Protein AF-A0A182N4W0-F1 (afdb_monomer_lite)

Structure (mmCIF, N/CA/C/O backbone):
data_AF-A0A182N4W0-F1
#
_entry.id   AF-A0A182N4W0-F1
#
loop_
_atom_site.group_PDB
_atom_site.id
_atom_site.type_symbol
_atom_site.label_atom_id
_atom_site.label_alt_id
_atom_site.label_comp_id
_atom_site.label_asym_id
_atom_site.label_entity_id
_atom_site.label_seq_id
_atom_site.pdbx_PDB_ins_code
_atom_site.Cartn_x
_atom_site.Cartn_y
_atom_site.Cartn_z
_atom_site.occupancy
_atom_site.B_iso_or_equiv
_atom_site.auth_seq_id
_atom_site.auth_comp_id
_atom_site.auth_asym_id
_atom_site.auth_atom_id
_atom_site.pdbx_PDB_model_num
ATOM 1 N N . MET A 1 1 ? -12.801 -2.390 -5.534 1.00 90.69 1 MET A N 1
ATOM 2 C CA . MET A 1 1 ? -11.979 -3.123 -4.547 1.00 90.69 1 MET A CA 1
ATOM 3 C C . MET A 1 1 ? -11.622 -4.465 -5.150 1.00 90.69 1 MET A C 1
ATOM 5 O O . MET A 1 1 ? -12.444 -4.995 -5.889 1.00 90.69 1 MET A O 1
ATOM 9 N N . ILE A 1 2 ? -10.431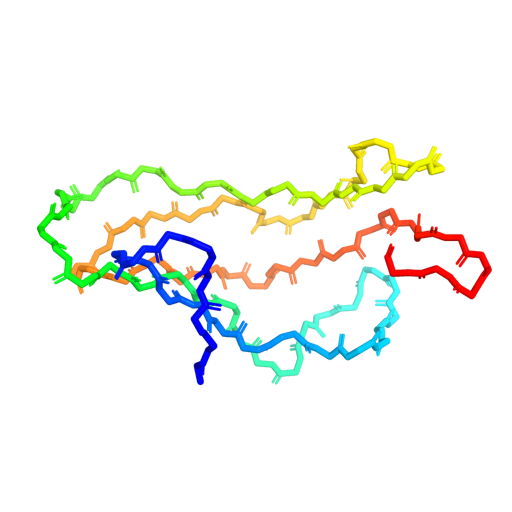 -4.977 -4.864 1.00 96.62 2 ILE A N 1
ATOM 10 C CA . ILE A 1 2 ? -9.949 -6.285 -5.319 1.00 96.62 2 ILE A CA 1
ATOM 11 C C . ILE A 1 2 ? -9.712 -7.195 -4.113 1.00 96.62 2 ILE A C 1
ATOM 13 O O . ILE A 1 2 ? -9.391 -6.710 -3.024 1.00 96.62 2 ILE A O 1
ATOM 17 N N . ARG A 1 3 ? -9.910 -8.503 -4.302 1.00 96.81 3 ARG A N 1
ATOM 18 C CA . ARG A 1 3 ? -9.534 -9.509 -3.303 1.00 96.81 3 ARG A CA 1
ATOM 19 C C . ARG A 1 3 ? -8.017 -9.665 -3.305 1.00 96.81 3 ARG A C 1
ATOM 21 O O . ARG A 1 3 ? -7.408 -9.648 -4.370 1.00 96.81 3 ARG A O 1
ATOM 28 N N . THR A 1 4 ? -7.439 -9.776 -2.117 1.00 98.00 4 THR A N 1
ATOM 29 C CA . THR A 1 4 ? -6.053 -10.229 -1.959 1.00 98.00 4 THR A CA 1
ATOM 30 C C . THR A 1 4 ? -6.031 -11.755 -1.858 1.00 98.00 4 THR A C 1
ATOM 32 O O . THR A 1 4 ? -7.091 -12.384 -1.819 1.00 98.00 4 THR A O 1
ATOM 35 N N . ASP A 1 5 ? -4.845 -12.352 -1.764 1.00 97.94 5 ASP A N 1
ATOM 36 C CA . ASP A 1 5 ? -4.709 -13.792 -1.502 1.00 97.94 5 ASP A CA 1
ATOM 37 C C . ASP A 1 5 ? -5.163 -14.175 -0.084 1.00 97.94 5 ASP A C 1
ATOM 39 O O . ASP A 1 5 ? -5.465 -15.335 0.194 1.00 97.94 5 ASP A O 1
ATOM 43 N N . SER A 1 6 ? -5.255 -13.198 0.825 1.00 97.50 6 SER A N 1
ATOM 44 C CA . SER A 1 6 ? -5.876 -13.407 2.126 1.00 97.50 6 SER A CA 1
ATOM 45 C C . SER A 1 6 ? -7.399 -13.298 2.009 1.00 97.50 6 SER A C 1
ATOM 47 O O . SER A 1 6 ? -7.903 -12.287 1.505 1.00 97.50 6 SER A O 1
ATOM 49 N N . PRO A 1 7 ? -8.168 -14.255 2.562 1.00 97.31 7 PRO A N 1
ATOM 50 C CA . PRO A 1 7 ? -9.628 -14.192 2.535 1.00 97.31 7 PRO A CA 1
ATOM 51 C C . PRO A 1 7 ? -10.195 -13.044 3.384 1.00 97.31 7 PRO A C 1
ATOM 53 O O . PRO A 1 7 ? -11.363 -12.700 3.228 1.00 97.31 7 PRO A O 1
ATOM 56 N N . TYR A 1 8 ? -9.387 -12.445 4.266 1.00 97.75 8 TYR A N 1
ATOM 57 C CA . TYR A 1 8 ? -9.823 -11.405 5.197 1.00 97.75 8 TYR A CA 1
ATOM 58 C C . TYR A 1 8 ? -9.499 -9.985 4.741 1.00 97.75 8 TYR A C 1
ATOM 60 O O . TYR A 1 8 ? -9.973 -9.046 5.372 1.00 97.75 8 TYR A O 1
ATOM 68 N N . PHE A 1 9 ? -8.722 -9.796 3.670 1.00 98.38 9 PHE A N 1
ATOM 69 C CA . PHE A 1 9 ? -8.309 -8.463 3.237 1.00 98.38 9 PHE A CA 1
ATOM 70 C C . PHE A 1 9 ? -8.690 -8.168 1.790 1.00 98.38 9 PHE A C 1
ATOM 72 O O . PHE A 1 9 ? -8.444 -8.949 0.867 1.00 98.38 9 PHE A O 1
ATOM 79 N N . LEU A 1 10 ? -9.246 -6.974 1.598 1.00 98.62 10 LEU A N 1
ATOM 80 C CA . LEU A 1 10 ? -9.479 -6.361 0.297 1.00 98.62 10 LEU A CA 1
ATOM 81 C C . LEU A 1 10 ? -8.590 -5.125 0.160 1.00 98.62 10 LEU A C 1
ATOM 83 O O . LEU A 1 10 ? -8.300 -4.451 1.150 1.00 98.62 10 LEU A O 1
ATOM 87 N N . CYS A 1 11 ? -8.224 -4.750 -1.063 1.00 98.38 11 CYS A N 1
ATOM 88 C CA . CYS A 1 11 ? -7.551 -3.471 -1.302 1.00 98.38 11 CYS A CA 1
ATOM 89 C C . CYS A 1 11 ? -8.103 -2.697 -2.509 1.00 98.38 11 CYS A C 1
ATOM 91 O O . CYS A 1 11 ? -8.911 -3.202 -3.299 1.00 98.38 11 CYS A O 1
ATOM 93 N N . SER A 1 12 ? -7.734 -1.420 -2.621 1.00 98.38 12 SER A N 1
ATOM 94 C CA . SER A 1 12 ? -8.011 -0.631 -3.828 1.00 98.38 12 SER A CA 1
ATOM 95 C C . SER A 1 12 ? -7.325 -1.272 -5.039 1.00 98.38 12 SER A C 1
ATOM 97 O O . SER A 1 12 ? -6.207 -1.762 -4.930 1.00 98.38 12 SER A O 1
ATOM 99 N N . ALA A 1 13 ? -7.958 -1.221 -6.213 1.00 97.31 13 ALA A N 1
ATOM 100 C CA . ALA A 1 13 ? -7.260 -1.569 -7.448 1.00 97.31 13 ALA A CA 1
ATOM 101 C C . ALA A 1 13 ? -6.148 -0.541 -7.716 1.00 97.31 1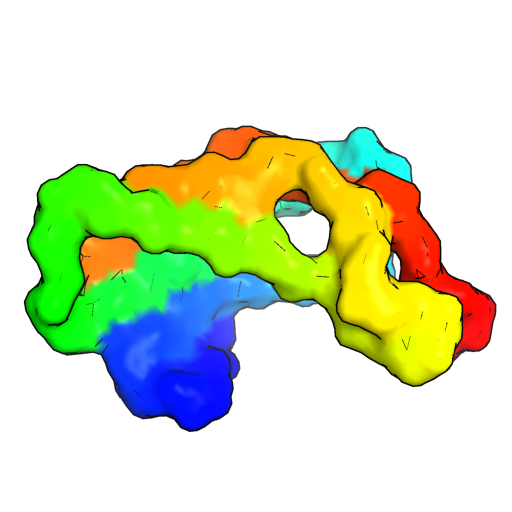3 ALA A C 1
ATOM 103 O O . ALA A 1 13 ? -6.357 0.661 -7.522 1.00 97.31 13 ALA A O 1
ATOM 104 N N . LEU A 1 14 ? -4.986 -1.007 -8.169 1.00 97.19 14 LEU A N 1
ATOM 105 C CA . LEU A 1 14 ? -3.912 -0.149 -8.664 1.00 97.19 14 LEU A CA 1
ATOM 106 C C . LEU A 1 14 ? -3.975 -0.064 -10.197 1.00 97.19 14 LEU A C 1
ATOM 108 O O . LEU A 1 14 ? -4.440 -1.006 -10.838 1.00 97.19 14 LEU A O 1
ATOM 112 N N . PRO A 1 15 ? -3.516 1.041 -10.808 1.00 97.19 15 PRO A N 1
ATOM 113 C CA . PRO A 1 15 ? -3.314 1.090 -12.252 1.00 97.19 15 PRO A CA 1
ATOM 114 C C . PRO A 1 15 ? -2.294 0.034 -12.697 1.00 97.19 15 PRO A C 1
ATOM 116 O O . PRO A 1 15 ? -1.256 -0.111 -12.057 1.00 97.19 15 PRO A O 1
ATOM 119 N N . ASN A 1 16 ? -2.537 -0.628 -13.832 1.00 95.88 16 ASN A N 1
ATOM 120 C CA . ASN A 1 16 ? -1.610 -1.628 -14.392 1.00 95.88 16 ASN A CA 1
ATOM 121 C C . ASN A 1 16 ? -0.227 -1.046 -14.734 1.00 95.88 16 ASN A C 1
ATOM 123 O O . ASN A 1 16 ? 0.774 -1.749 -14.715 1.00 95.88 16 ASN A O 1
ATOM 127 N N . HIS A 1 17 ? -0.175 0.242 -15.077 1.00 96.62 17 HIS A N 1
ATOM 128 C CA . HIS A 1 17 ? 1.056 0.979 -15.325 1.00 96.62 17 HIS A CA 1
ATOM 129 C C . HIS A 1 17 ? 0.888 2.402 -14.799 1.00 96.62 17 HIS A C 1
ATOM 131 O O . HIS A 1 17 ? -0.100 3.076 -15.106 1.00 96.62 17 HIS A O 1
ATOM 137 N N . TRP A 1 18 ? 1.849 2.869 -14.004 1.00 97.88 18 TRP A N 1
ATOM 138 C CA . TRP A 1 18 ? 1.809 4.203 -13.417 1.00 97.88 18 TRP A CA 1
ATOM 139 C C . TRP A 1 18 ? 3.181 4.865 -13.431 1.00 97.88 18 TRP A C 1
ATOM 141 O O . TRP A 1 18 ? 4.218 4.210 -13.343 1.00 97.88 18 TRP A O 1
ATOM 151 N N . ARG A 1 19 ? 3.189 6.195 -13.546 1.00 98.06 19 ARG A N 1
ATOM 152 C CA . ARG A 1 19 ? 4.427 6.979 -13.535 1.00 98.06 19 ARG A CA 1
ATOM 153 C C . ARG A 1 19 ? 5.035 6.966 -12.131 1.00 98.06 19 ARG A C 1
ATOM 155 O O . ARG A 1 19 ? 4.331 7.227 -11.156 1.00 98.06 19 ARG A O 1
ATOM 162 N N . SER A 1 20 ? 6.347 6.754 -12.045 1.00 98.06 20 SER A N 1
ATOM 163 C CA . SER A 1 20 ? 7.067 6.806 -10.771 1.00 98.06 20 SER A CA 1
ATOM 164 C C . SER A 1 20 ? 6.909 8.164 -10.072 1.00 98.06 20 SER A C 1
ATOM 166 O O . SER A 1 20 ? 6.854 9.221 -10.709 1.00 98.06 20 SER A O 1
ATOM 168 N N . ASN A 1 21 ? 6.803 8.119 -8.742 1.00 98.44 21 ASN A N 1
ATOM 169 C CA . ASN A 1 21 ? 6.617 9.242 -7.819 1.00 98.44 21 ASN A CA 1
ATOM 170 C C . ASN A 1 21 ? 5.413 10.156 -8.146 1.00 98.44 21 ASN A C 1
ATOM 172 O O . ASN A 1 21 ? 5.337 11.294 -7.672 1.00 98.44 21 ASN A O 1
ATOM 176 N N . LYS A 1 22 ? 4.446 9.666 -8.933 1.00 98.50 22 LYS A N 1
ATOM 177 C CA . LYS A 1 22 ? 3.184 10.357 -9.210 1.00 98.50 22 LYS A CA 1
ATOM 178 C C . LYS A 1 22 ? 2.097 9.861 -8.258 1.00 98.50 22 LYS A C 1
ATOM 180 O O . LYS A 1 22 ? 1.936 8.657 -8.079 1.00 98.50 22 LYS A O 1
ATOM 185 N N . THR A 1 23 ? 1.325 10.791 -7.702 1.00 98.38 23 THR A N 1
ATOM 186 C CA . THR A 1 23 ? 0.108 10.509 -6.925 1.00 98.38 23 THR A CA 1
ATOM 187 C C . THR A 1 23 ? -0.803 9.545 -7.679 1.00 98.38 23 THR A C 1
ATOM 189 O O . THR A 1 23 ? -1.010 9.711 -8.883 1.00 98.38 23 THR A O 1
ATOM 192 N N . LEU A 1 24 ? -1.316 8.525 -6.988 1.00 98.38 24 LEU A N 1
ATOM 193 C CA . LEU A 1 24 ? -2.285 7.582 -7.549 1.00 98.38 24 LEU A CA 1
ATOM 194 C C . LEU A 1 24 ? -3.591 8.303 -7.925 1.00 98.38 24 LEU A C 1
ATOM 196 O O . LEU A 1 24 ? -3.962 9.272 -7.264 1.00 98.38 24 LEU A O 1
ATOM 200 N N . PRO A 1 25 ? -4.334 7.826 -8.941 1.00 97.56 25 PRO A N 1
ATOM 201 C CA . PRO A 1 25 ? -5.584 8.469 -9.364 1.00 97.56 25 PRO A CA 1
ATOM 202 C C . PRO A 1 25 ? -6.669 8.430 -8.276 1.00 97.56 25 PRO A C 1
ATOM 204 O O . PRO A 1 25 ? -7.591 9.239 -8.276 1.00 97.56 25 PRO A O 1
ATOM 207 N N . SER A 1 26 ? -6.549 7.502 -7.328 1.00 96.62 26 SER A N 1
ATOM 208 C CA . SER A 1 26 ? -7.399 7.390 -6.149 1.00 96.62 26 SER A CA 1
ATOM 209 C C . SER A 1 26 ? -6.574 6.921 -4.956 1.00 96.62 26 SER A C 1
ATOM 211 O O . SER A 1 26 ? -5.616 6.166 -5.126 1.00 96.62 26 SER A O 1
ATOM 213 N N . ALA A 1 27 ? -6.975 7.307 -3.744 1.00 96.94 27 ALA A N 1
ATOM 214 C CA . ALA A 1 27 ? -6.319 6.852 -2.522 1.00 96.94 27 ALA A CA 1
ATOM 215 C C . ALA A 1 27 ? -6.347 5.317 -2.402 1.00 96.94 27 ALA A C 1
ATOM 217 O O . ALA A 1 27 ? -7.403 4.684 -2.531 1.00 96.94 27 ALA A O 1
ATOM 218 N N . PHE A 1 28 ? -5.189 4.727 -2.107 1.00 98.69 28 PHE A N 1
ATOM 219 C CA . PHE A 1 28 ? -5.090 3.303 -1.821 1.00 98.69 28 PHE A CA 1
ATOM 220 C C . PHE A 1 28 ? -5.658 3.011 -0.428 1.00 98.69 28 PHE A C 1
ATOM 222 O O . PHE A 1 28 ? -5.446 3.775 0.518 1.00 98.69 28 PHE A O 1
ATOM 229 N N . LYS A 1 29 ? -6.416 1.925 -0.306 1.00 98.69 29 LYS A N 1
ATOM 230 C CA . LYS A 1 29 ? -7.017 1.480 0.951 1.00 98.69 29 LYS A CA 1
ATOM 231 C C . LYS A 1 29 ? -6.785 -0.012 1.118 1.00 98.69 29 LYS A C 1
ATOM 233 O O . LYS A 1 29 ? -6.858 -0.744 0.134 1.00 98.69 29 LYS A O 1
ATOM 238 N N . VAL A 1 30 ? -6.579 -0.437 2.357 1.00 98.75 30 VAL A N 1
ATOM 239 C CA . VAL A 1 30 ? -6.676 -1.834 2.789 1.00 98.75 30 VAL A CA 1
ATOM 240 C C . VAL A 1 30 ? -7.888 -1.937 3.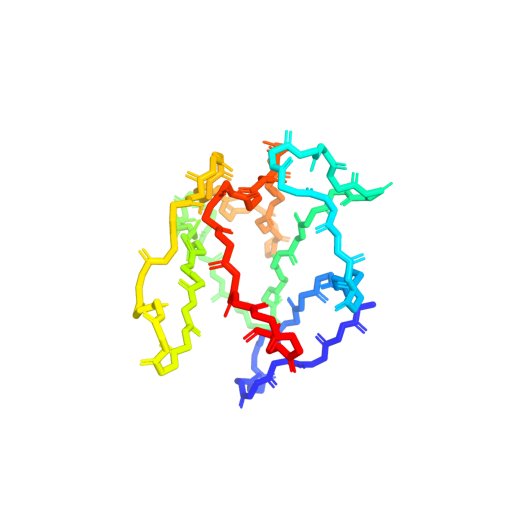706 1.00 98.75 30 VAL A C 1
ATOM 242 O O . VAL A 1 30 ? -8.046 -1.108 4.600 1.00 98.75 30 VAL A O 1
ATOM 245 N N . ILE A 1 31 ? -8.761 -2.906 3.448 1.00 98.69 31 ILE A N 1
ATOM 246 C CA . ILE A 1 31 ? -9.989 -3.148 4.208 1.00 98.69 31 ILE A CA 1
ATOM 247 C C . ILE A 1 31 ? -9.913 -4.547 4.807 1.00 98.69 31 ILE A C 1
ATOM 249 O O . ILE A 1 31 ? -9.637 -5.498 4.075 1.00 98.69 31 ILE A O 1
ATOM 253 N N . SER A 1 32 ? -10.174 -4.662 6.105 1.00 98.38 32 SER A N 1
ATOM 254 C CA . SER A 1 32 ? -10.331 -5.944 6.790 1.00 98.38 32 SER A CA 1
ATOM 255 C C . SER A 1 32 ? -11.799 -6.373 6.800 1.00 98.38 32 SER A C 1
ATOM 257 O O . SER A 1 32 ? -12.687 -5.556 7.029 1.00 98.38 32 SER A O 1
ATOM 259 N N . LEU A 1 33 ? -12.053 -7.656 6.556 1.00 97.75 33 LEU A N 1
ATOM 260 C CA . LEU A 1 33 ? -13.368 -8.292 6.684 1.00 97.75 33 LEU A CA 1
ATOM 261 C C . LEU A 1 33 ? -13.578 -8.933 8.063 1.00 97.75 33 LEU A C 1
ATOM 263 O O . LEU A 1 33 ? -14.713 -9.217 8.427 1.00 97.75 33 LEU A O 1
ATOM 267 N N . GLY A 1 34 ? -12.495 -9.173 8.807 1.00 95.81 34 GLY A N 1
ATOM 268 C CA . GLY A 1 34 ? -12.537 -9.535 10.227 1.00 95.81 34 GLY A CA 1
ATOM 269 C C . GLY A 1 34 ? -12.187 -8.342 11.112 1.00 95.81 34 GLY A C 1
ATOM 270 O O . GLY A 1 34 ? -11.816 -7.286 10.595 1.00 95.81 34 GLY A O 1
ATOM 271 N N . ASP A 1 35 ? -12.245 -8.525 12.428 1.00 97.19 35 ASP A N 1
ATOM 272 C CA . ASP A 1 35 ? -11.923 -7.482 13.404 1.00 97.19 35 ASP A CA 1
ATOM 273 C C . ASP A 1 35 ? -10.409 -7.269 13.531 1.00 97.19 35 ASP A C 1
ATOM 275 O O . ASP A 1 35 ? -9.628 -8.203 13.709 1.00 97.19 35 ASP A O 1
ATOM 279 N N . VAL A 1 36 ? -9.991 -6.010 13.424 1.00 98.31 36 VAL A N 1
ATOM 280 C CA . VAL A 1 36 ? -8.599 -5.559 13.532 1.00 98.31 36 VAL A CA 1
ATOM 281 C C . VAL A 1 36 ? -8.652 -4.264 14.307 1.00 98.31 36 VAL A C 1
ATOM 283 O O . VAL A 1 36 ? -9.291 -3.318 13.859 1.00 98.31 36 VAL A O 1
ATOM 286 N N . SER A 1 37 ? -7.989 -4.229 15.456 1.00 98.50 37 SER A N 1
ATOM 287 C CA . SER A 1 37 ? -8.046 -3.085 16.354 1.00 98.50 37 SER A CA 1
ATOM 288 C C . SER A 1 37 ? -7.683 -1.775 15.653 1.00 98.50 37 SER A C 1
ATOM 290 O O . SER A 1 37 ? -6.700 -1.678 14.911 1.00 98.50 37 SER A O 1
ATOM 292 N N . ASP A 1 38 ? -8.452 -0.734 15.951 1.00 98.62 38 ASP A N 1
ATOM 293 C CA . ASP A 1 38 ? -8.089 0.628 15.586 1.00 98.62 38 ASP A CA 1
ATOM 294 C C . ASP A 1 38 ? -6.696 0.964 16.136 1.00 98.62 38 ASP A C 1
ATOM 296 O O . ASP A 1 38 ? -6.337 0.599 17.257 1.00 98.62 38 ASP A O 1
ATOM 300 N N . GLY A 1 39 ? -5.890 1.653 15.330 1.00 98.56 39 GLY A N 1
ATOM 301 C CA . GLY A 1 39 ? -4.499 1.946 15.674 1.00 98.56 39 GLY A CA 1
ATOM 302 C C . GLY A 1 39 ? -3.485 0.943 15.118 1.00 98.56 39 GLY A C 1
ATOM 303 O O . GLY A 1 39 ? -2.297 1.267 15.075 1.00 98.56 39 GLY A O 1
ATOM 304 N N . THR A 1 40 ? -3.908 -0.230 14.627 1.00 98.81 40 THR A N 1
ATOM 305 C CA . THR A 1 40 ? -2.983 -1.182 13.990 1.00 98.81 40 THR A CA 1
ATOM 306 C C . THR A 1 40 ? -2.304 -0.551 12.772 1.00 98.81 40 THR A C 1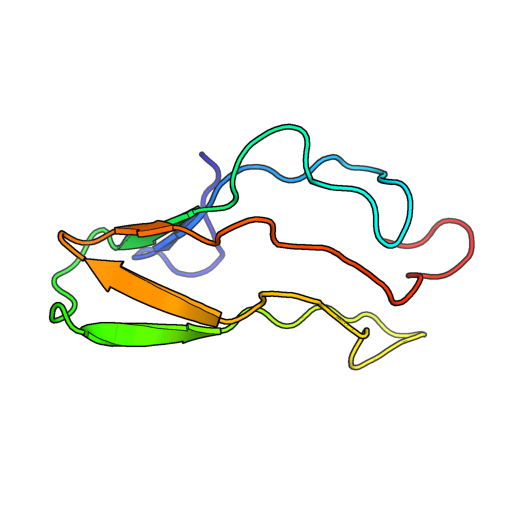
ATOM 308 O O . THR A 1 40 ? -2.962 -0.073 11.846 1.00 98.81 40 THR A O 1
ATOM 311 N N . MET A 1 41 ? -0.970 -0.554 12.756 1.00 98.62 41 MET A N 1
ATOM 312 C CA . MET A 1 41 ? -0.190 -0.067 11.620 1.00 98.62 41 MET A CA 1
ATOM 313 C C . MET A 1 41 ? -0.281 -1.038 10.441 1.00 98.62 41 MET A C 1
ATOM 315 O O . MET A 1 41 ? -0.103 -2.244 10.600 1.00 98.62 41 MET A O 1
ATOM 319 N N . VAL A 1 42 ? -0.496 -0.497 9.245 1.00 98.75 42 VAL A N 1
ATOM 320 C CA . VAL A 1 42 ? -0.509 -1.240 7.983 1.00 98.75 42 VAL A CA 1
ATOM 321 C C . VAL A 1 42 ? 0.555 -0.657 7.067 1.00 98.75 42 VAL A C 1
ATOM 323 O O . VAL A 1 42 ? 0.510 0.532 6.754 1.00 98.75 42 VAL A O 1
ATOM 326 N N . THR A 1 43 ? 1.480 -1.495 6.606 1.00 98.56 43 THR A N 1
ATOM 327 C CA . THR A 1 43 ? 2.578 -1.089 5.720 1.00 98.56 43 THR A CA 1
ATOM 328 C C . THR A 1 43 ? 2.503 -1.835 4.392 1.00 98.56 43 THR A C 1
ATOM 330 O O . THR A 1 43 ? 2.279 -3.043 4.371 1.00 98.56 43 THR A O 1
ATOM 333 N N . ILE A 1 44 ? 2.723 -1.129 3.284 1.00 98.25 44 ILE A N 1
ATOM 334 C CA . ILE A 1 44 ? 2.818 -1.691 1.933 1.00 98.25 44 ILE A CA 1
ATOM 335 C C . ILE A 1 44 ? 4.287 -1.817 1.540 1.00 98.25 44 ILE A C 1
ATOM 337 O O . ILE A 1 44 ? 5.092 -0.919 1.789 1.00 98.25 44 ILE A O 1
ATOM 341 N N . ARG A 1 45 ? 4.622 -2.932 0.892 1.00 97.88 45 ARG A N 1
ATOM 342 C CA . ARG A 1 45 ? 5.894 -3.152 0.198 1.00 97.88 45 ARG A CA 1
ATOM 343 C C . ARG A 1 45 ? 5.594 -3.535 -1.244 1.00 97.88 45 ARG A C 1
ATOM 345 O O . ARG A 1 45 ? 4.531 -4.083 -1.524 1.00 97.88 45 ARG A O 1
ATOM 352 N N . ALA A 1 46 ? 6.519 -3.231 -2.141 1.00 97.44 46 ALA A N 1
ATOM 353 C CA . ALA A 1 46 ? 6.431 -3.596 -3.545 1.00 97.44 46 ALA A CA 1
ATOM 354 C C . ALA A 1 46 ? 7.761 -4.205 -3.974 1.00 97.44 46 ALA A C 1
ATOM 356 O O . ALA A 1 46 ? 8.814 -3.739 -3.538 1.00 97.44 46 ALA A O 1
ATOM 357 N N . GLY A 1 47 ? 7.709 -5.222 -4.821 1.00 96.81 47 GLY A N 1
ATOM 358 C CA . GLY A 1 47 ? 8.907 -5.825 -5.369 1.00 96.81 47 GLY A CA 1
ATOM 359 C C . GLY A 1 47 ? 8.605 -6.928 -6.368 1.00 96.81 47 GLY A C 1
ATOM 360 O O . GLY A 1 47 ? 7.484 -7.431 -6.431 1.00 96.81 47 GLY A O 1
ATOM 361 N N . ASN A 1 48 ? 9.622 -7.265 -7.148 1.00 96.38 48 ASN A N 1
ATOM 362 C CA . ASN A 1 48 ? 9.642 -8.339 -8.134 1.00 96.38 48 ASN A CA 1
ATOM 363 C C . ASN A 1 48 ? 11.072 -8.912 -8.237 1.00 96.38 48 ASN A C 1
ATOM 365 O O . ASN A 1 48 ? 11.949 -8.529 -7.460 1.00 96.38 48 ASN A O 1
ATOM 369 N N . ASP A 1 49 ? 11.324 -9.797 -9.203 1.00 94.44 49 ASP A N 1
ATOM 370 C CA . ASP A 1 49 ? 12.632 -10.457 -9.370 1.00 94.44 49 ASP A CA 1
ATOM 371 C C . ASP A 1 49 ? 13.793 -9.495 -9.695 1.00 94.44 49 ASP A C 1
ATOM 373 O O . ASP A 1 49 ? 14.949 -9.821 -9.441 1.00 94.44 49 ASP A O 1
ATOM 377 N N . GLU A 1 50 ? 13.518 -8.317 -10.271 1.00 90.69 50 GLU A N 1
ATOM 378 C CA . GLU A 1 50 ? 14.547 -7.303 -10.575 1.00 90.69 50 GLU A CA 1
ATOM 379 C C . GLU A 1 50 ? 14.764 -6.325 -9.423 1.00 90.69 50 GLU A C 1
ATOM 381 O O . GLU A 1 50 ? 15.878 -5.850 -9.200 1.00 90.69 50 GLU A O 1
ATOM 386 N N . ASN A 1 51 ? 13.699 -6.003 -8.697 1.00 91.12 51 ASN A N 1
ATOM 387 C CA . ASN A 1 51 ? 13.721 -5.067 -7.592 1.00 91.12 51 ASN A CA 1
ATOM 388 C C . ASN A 1 51 ? 12.941 -5.656 -6.421 1.00 91.12 51 ASN A C 1
ATOM 390 O O . ASN A 1 51 ? 11.737 -5.446 -6.299 1.00 91.12 51 ASN A O 1
ATOM 394 N N . PHE A 1 52 ? 13.635 -6.391 -5.552 1.00 92.56 52 PHE A N 1
ATOM 395 C CA . PHE A 1 52 ? 13.022 -7.102 -4.427 1.00 92.56 52 PHE A CA 1
ATOM 396 C C . PHE A 1 52 ? 12.273 -6.179 -3.451 1.00 92.56 52 PHE A C 1
ATOM 398 O O . PHE A 1 52 ? 11.302 -6.594 -2.821 1.00 92.56 52 PHE A O 1
ATOM 405 N N . CYS A 1 53 ? 12.716 -4.927 -3.309 1.00 94.69 53 CYS A N 1
ATOM 406 C CA . CYS A 1 53 ? 12.093 -3.961 -2.413 1.00 94.69 53 CYS A CA 1
ATOM 407 C C . CYS A 1 53 ? 12.181 -2.561 -3.019 1.00 94.69 53 CYS A C 1
ATOM 409 O O . CYS A 1 53 ? 13.142 -1.818 -2.807 1.00 94.69 53 CYS A O 1
ATOM 411 N N . ALA A 1 54 ? 11.162 -2.208 -3.795 1.00 96.94 54 ALA A N 1
ATOM 412 C CA . ALA A 1 54 ? 11.062 -0.904 -4.417 1.00 96.94 54 ALA A CA 1
ATOM 413 C C . ALA A 1 54 ? 10.820 0.194 -3.373 1.00 96.94 54 ALA A C 1
ATOM 415 O O . ALA A 1 54 ? 10.038 0.038 -2.433 1.00 96.94 54 ALA A O 1
ATOM 416 N N . GLU A 1 55 ? 11.448 1.350 -3.586 1.00 97.94 55 GLU A N 1
ATOM 417 C CA . GLU A 1 55 ? 11.207 2.538 -2.775 1.00 97.94 55 GLU A CA 1
ATOM 418 C C . GLU A 1 55 ? 9.754 3.013 -2.937 1.00 97.94 55 GLU A C 1
ATOM 420 O O . GLU A 1 55 ? 9.265 3.215 -4.056 1.00 97.94 55 GLU A O 1
ATOM 425 N N . LEU A 1 56 ? 9.078 3.231 -1.810 1.00 98.62 56 LEU A N 1
ATOM 426 C CA . LEU A 1 56 ? 7.725 3.773 -1.734 1.00 98.62 56 LEU A CA 1
ATOM 427 C C . LEU A 1 56 ? 7.706 5.022 -0.849 1.00 98.62 56 LEU A C 1
ATOM 429 O O . LEU A 1 56 ? 8.501 5.157 0.079 1.00 98.62 56 LEU A O 1
ATOM 433 N N . ARG A 1 57 ? 6.738 5.909 -1.083 1.00 98.62 57 ARG A N 1
ATOM 434 C CA . ARG A 1 57 ? 6.432 7.038 -0.191 1.00 98.62 57 ARG A CA 1
ATOM 435 C C . ARG A 1 57 ? 5.049 6.876 0.404 1.00 98.62 57 ARG A C 1
ATOM 437 O O . ARG A 1 57 ? 4.135 6.435 -0.288 1.00 98.62 57 ARG A O 1
ATOM 444 N N . ASN A 1 58 ? 4.907 7.279 1.666 1.00 98.50 58 ASN A N 1
ATOM 445 C CA . ASN A 1 58 ? 3.653 7.204 2.418 1.00 98.50 58 ASN A CA 1
ATOM 446 C C . ASN A 1 58 ? 3.062 5.781 2.417 1.00 98.50 58 ASN A C 1
ATOM 448 O O . ASN A 1 58 ? 1.856 5.586 2.275 1.00 98.50 58 ASN A O 1
ATOM 452 N N . CYS A 1 59 ? 3.935 4.776 2.536 1.00 98.50 59 CYS A N 1
ATOM 453 C CA . CYS A 1 59 ? 3.577 3.360 2.497 1.00 98.50 59 CYS A CA 1
ATOM 454 C C . CYS A 1 59 ? 3.103 2.795 3.833 1.00 98.50 59 CYS A C 1
ATOM 456 O O . CYS A 1 59 ? 2.916 1.589 3.923 1.00 98.50 59 CYS A O 1
ATOM 458 N N . THR A 1 60 ? 2.859 3.644 4.830 1.00 98.75 60 THR A N 1
ATOM 459 C CA . THR A 1 60 ? 2.299 3.253 6.123 1.00 98.75 60 THR A CA 1
ATOM 460 C C . THR A 1 60 ? 1.012 4.027 6.376 1.00 98.75 60 THR A C 1
ATOM 462 O O . THR A 1 60 ? 0.946 5.234 6.140 1.00 98.75 60 THR A O 1
ATOM 465 N N . ALA A 1 61 ? -0.006 3.331 6.866 1.00 98.75 61 ALA A N 1
ATOM 466 C CA . ALA A 1 61 ? -1.276 3.890 7.304 1.00 98.75 61 ALA A CA 1
ATOM 467 C C . ALA A 1 61 ? -1.711 3.227 8.615 1.00 98.75 61 ALA A C 1
ATOM 469 O O . ALA A 1 61 ? -1.132 2.233 9.050 1.00 98.75 61 ALA A O 1
ATOM 470 N N . VAL A 1 62 ? -2.740 3.781 9.244 1.00 98.69 62 VAL A N 1
ATOM 471 C CA . VAL A 1 62 ? -3.321 3.248 10.478 1.00 98.69 62 VAL A CA 1
ATOM 472 C C . VAL A 1 62 ? -4.698 2.679 10.162 1.00 98.69 62 VAL A C 1
ATOM 474 O O . VAL A 1 62 ? -5.479 3.318 9.451 1.00 98.69 62 VAL A O 1
ATOM 477 N N . MET A 1 63 ? -4.981 1.483 10.670 1.00 98.75 63 MET A N 1
ATOM 478 C CA . MET A 1 63 ? -6.302 0.873 10.616 1.00 98.75 63 MET A CA 1
ATOM 479 C C . MET A 1 63 ? -7.275 1.678 11.475 1.00 98.75 63 MET A C 1
ATOM 481 O O . MET A 1 63 ? -6.985 1.973 12.637 1.00 98.75 63 MET A O 1
ATOM 485 N N . ARG A 1 64 ? -8.420 2.043 10.898 1.00 98.56 64 ARG A N 1
ATOM 486 C CA . ARG A 1 64 ? -9.524 2.675 11.618 1.00 98.56 64 ARG A CA 1
ATOM 487 C C . ARG A 1 64 ? -10.855 2.217 11.045 1.00 98.56 64 ARG A C 1
ATOM 489 O O . ARG A 1 64 ? -11.071 2.366 9.841 1.00 98.56 64 ARG A O 1
ATOM 496 N N . ASN A 1 65 ? -11.745 1.696 11.885 1.00 98.19 65 ASN A N 1
ATOM 497 C CA . ASN A 1 65 ? -13.019 1.104 11.472 1.00 98.19 65 ASN A CA 1
ATOM 498 C C . ASN A 1 65 ? -12.825 0.100 10.324 1.00 98.19 65 ASN A C 1
ATOM 500 O O . ASN A 1 65 ? -13.447 0.220 9.266 1.00 98.19 65 ASN A O 1
ATOM 504 N N . GLN A 1 66 ? -11.887 -0.834 10.500 1.00 98.62 66 GLN A N 1
ATOM 505 C CA . GLN A 1 66 ? -11.524 -1.847 9.503 1.00 98.62 66 GLN A CA 1
ATOM 506 C C . GLN A 1 66 ? -10.982 -1.314 8.165 1.00 98.62 66 GLN A C 1
ATOM 508 O O . GLN A 1 66 ? -10.844 -2.084 7.213 1.00 98.62 66 GLN A O 1
ATOM 513 N N . VAL A 1 67 ? -10.625 -0.026 8.070 1.00 98.62 67 VAL A N 1
ATOM 514 C CA . VAL A 1 67 ? -10.025 0.568 6.868 1.00 98.62 67 VAL A CA 1
ATOM 515 C C . VAL A 1 67 ? -8.719 1.293 7.192 1.00 98.62 67 VAL A C 1
ATOM 517 O O . VAL A 1 67 ? -8.696 2.273 7.931 1.00 98.62 67 VAL A O 1
ATOM 520 N N . ALA A 1 68 ? -7.628 0.887 6.546 1.00 98.81 68 ALA A N 1
ATOM 521 C CA . ALA A 1 68 ? -6.383 1.644 6.495 1.00 98.81 68 ALA A CA 1
ATOM 522 C C . ALA A 1 68 ? -6.317 2.425 5.175 1.00 98.81 68 ALA A C 1
ATOM 524 O O . ALA A 1 68 ? -6.177 1.843 4.096 1.00 98.81 68 ALA A O 1
ATOM 525 N N . LYS A 1 69 ? -6.450 3.754 5.244 1.00 98.69 69 LYS A N 1
ATOM 526 C CA . LYS A 1 69 ? -6.387 4.650 4.077 1.00 98.69 69 LYS A CA 1
ATOM 527 C C . LYS A 1 69 ? -5.001 5.279 3.976 1.00 98.69 69 LYS A C 1
ATOM 529 O O . LYS A 1 69 ? -4.607 6.049 4.847 1.00 98.69 69 LYS A O 1
ATOM 534 N N . PHE A 1 70 ? -4.304 5.015 2.879 1.00 98.75 70 PHE A N 1
ATOM 535 C CA . PHE A 1 70 ? -2.981 5.572 2.627 1.00 98.75 70 PHE A CA 1
ATOM 536 C C . PHE A 1 70 ? -3.112 6.974 2.040 1.00 98.75 70 PHE A C 1
ATOM 538 O O . PHE A 1 70 ? -3.794 7.185 1.030 1.00 98.75 70 PHE A O 1
ATOM 545 N N . ASN A 1 71 ? -2.470 7.941 2.691 1.00 98.06 71 ASN A N 1
ATOM 546 C CA . ASN A 1 71 ? -2.470 9.324 2.244 1.00 98.06 71 ASN A CA 1
ATOM 547 C C . ASN A 1 71 ? -1.358 9.527 1.214 1.00 98.06 71 ASN A C 1
ATOM 549 O O . ASN A 1 71 ? -0.187 9.555 1.575 1.00 98.06 71 ASN A O 1
ATOM 553 N N . ASP A 1 72 ? -1.735 9.656 -0.060 1.00 98.19 72 ASP A N 1
ATOM 554 C CA . ASP A 1 72 ? -0.798 9.896 -1.162 1.00 98.19 72 ASP A CA 1
ATOM 555 C C . ASP A 1 72 ? 0.325 8.840 -1.239 1.00 98.19 72 ASP A C 1
ATOM 557 O O . ASP A 1 72 ? 1.506 9.172 -1.311 1.00 98.19 72 ASP A O 1
ATOM 561 N N . LEU A 1 73 ? -0.044 7.551 -1.207 1.00 98.75 73 LEU A N 1
ATOM 562 C CA . LEU A 1 73 ? 0.877 6.445 -1.503 1.00 98.75 73 LEU A CA 1
ATOM 563 C C . LEU A 1 73 ? 1.497 6.640 -2.892 1.00 98.75 73 LEU A C 1
ATOM 565 O O . LEU A 1 73 ? 0.768 6.853 -3.867 1.00 98.75 73 LEU A O 1
ATOM 569 N N . ARG A 1 74 ? 2.825 6.510 -2.998 1.00 98.75 74 ARG A N 1
ATOM 570 C CA . ARG A 1 74 ? 3.539 6.576 -4.284 1.00 98.75 74 ARG A CA 1
ATOM 571 C C . ARG A 1 74 ? 4.574 5.473 -4.425 1.00 98.75 74 ARG A C 1
ATOM 573 O O . ARG A 1 74 ? 5.276 5.146 -3.473 1.00 98.75 74 ARG A O 1
ATOM 580 N N . PHE A 1 75 ? 4.718 4.998 -5.657 1.00 98.50 75 PHE A N 1
ATOM 581 C CA . PHE A 1 75 ? 5.772 4.083 -6.083 1.00 98.50 75 PHE A CA 1
ATOM 582 C C . PHE A 1 75 ? 6.923 4.902 -6.665 1.00 98.50 75 PHE A C 1
ATOM 584 O O . PHE A 1 75 ? 6.729 5.581 -7.673 1.00 98.50 75 PHE A O 1
ATOM 591 N N . VAL A 1 76 ? 8.088 4.912 -6.014 1.00 98.19 76 VAL A N 1
ATOM 592 C CA . VAL A 1 76 ? 9.273 5.669 -6.464 1.00 98.19 76 VAL A CA 1
ATOM 593 C C . VAL A 1 76 ? 10.204 4.766 -7.266 1.00 98.19 76 VAL A C 1
ATOM 595 O O . VAL A 1 76 ? 10.606 5.137 -8.372 1.00 98.19 76 VAL A O 1
ATOM 598 N N . GLY A 1 77 ? 10.477 3.565 -6.747 1.00 95.31 77 GLY A N 1
ATOM 599 C CA . GLY A 1 77 ? 11.222 2.530 -7.458 1.00 95.31 77 GLY A CA 1
ATOM 600 C C . GLY A 1 77 ? 10.504 2.086 -8.736 1.00 95.31 77 GLY A C 1
ATOM 601 O O . GLY A 1 77 ? 9.275 2.055 -8.802 1.00 95.31 77 GLY A O 1
ATOM 602 N N . ARG A 1 78 ? 11.280 1.755 -9.771 1.00 95.62 78 ARG A N 1
ATOM 603 C CA . ARG A 1 78 ? 10.764 1.228 -11.045 1.00 95.62 78 ARG A CA 1
ATOM 604 C C . ARG A 1 78 ? 10.785 -0.301 -11.014 1.00 95.62 78 ARG A C 1
ATOM 606 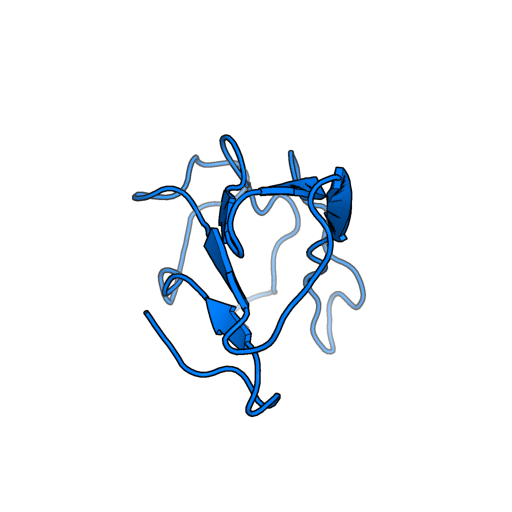O O . ARG A 1 78 ? 11.682 -0.878 -10.406 1.00 95.62 78 ARG A O 1
ATOM 613 N N . SER A 1 79 ? 9.827 -0.919 -11.701 1.00 96.00 79 SER A N 1
ATOM 614 C CA . SER A 1 79 ? 9.681 -2.377 -11.814 1.00 96.00 79 SER A CA 1
ATOM 615 C C . SER A 1 79 ? 10.576 -3.018 -12.881 1.00 96.00 79 SER A C 1
ATOM 617 O O . SER A 1 79 ? 10.744 -4.230 -12.871 1.00 96.00 79 SER A O 1
ATOM 619 N N . GLY A 1 80 ? 11.132 -2.221 -13.801 1.00 92.81 80 GLY A N 1
ATOM 620 C CA . GLY A 1 80 ? 11.875 -2.712 -14.966 1.00 92.81 80 GLY A CA 1
ATOM 621 C C . GLY A 1 80 ? 11.088 -2.579 -16.272 1.00 92.81 80 GLY A C 1
ATOM 622 O O . GLY A 1 80 ? 9.935 -2.142 -16.296 1.00 92.81 80 GLY A O 1
ATOM 623 N N . ARG A 1 81 ? 11.720 -2.891 -17.409 1.00 93.31 81 ARG A N 1
ATOM 624 C CA . ARG A 1 81 ? 11.058 -2.802 -18.723 1.00 93.31 81 ARG A CA 1
ATOM 625 C C . ARG A 1 81 ? 10.130 -4.001 -18.912 1.00 93.31 81 ARG A C 1
ATOM 627 O O . ARG A 1 81 ? 10.597 -5.128 -18.977 1.00 93.31 81 ARG A O 1
ATOM 634 N N . GLY A 1 82 ? 8.832 -3.741 -19.076 1.00 90.81 82 GLY A N 1
ATOM 635 C CA . GLY A 1 82 ? 7.839 -4.790 -19.338 1.00 90.81 82 GLY A CA 1
ATOM 636 C C . GLY A 1 82 ? 7.495 -5.656 -18.123 1.00 90.81 82 GLY A C 1
ATOM 637 O O . GLY A 1 82 ? 6.898 -6.712 -18.300 1.00 90.81 82 GLY A O 1
ATOM 638 N N . LYS A 1 83 ? 7.856 -5.219 -16.910 1.00 89.31 83 LYS A N 1
ATOM 639 C CA . LYS A 1 83 ? 7.557 -5.911 -15.653 1.00 89.31 83 LYS A CA 1
ATOM 640 C C . LYS A 1 83 ? 6.594 -5.103 -14.787 1.00 89.31 83 LYS A C 1
ATOM 642 O O . LYS A 1 83 ? 6.608 -3.868 -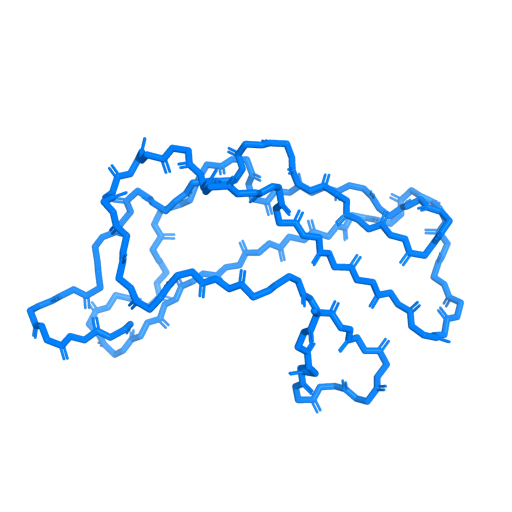14.830 1.00 89.31 83 LYS A O 1
ATOM 647 N N . ALA A 1 84 ? 5.781 -5.818 -14.016 1.00 83.00 84 ALA A N 1
ATOM 648 C CA . ALA A 1 84 ? 5.005 -5.271 -12.907 1.00 83.00 84 ALA A CA 1
ATOM 649 C C . ALA A 1 84 ? 5.844 -5.298 -11.626 1.00 83.00 84 ALA A C 1
ATOM 651 O O . ALA A 1 84 ? 6.645 -6.249 -11.473 1.00 83.00 84 ALA A O 1
#

pLDDT: mean 97.06, std 2.66, range [83.0, 98.81]

Organism: NCBI:txid7168

Foldseek 3Di:
DADDPDPFKDKDDFPPDDDAPDFGPDWIKIFGNDDDDWFDKDFDFDADPVGRTFDKPQRIFTQDPRMTTGDRIGTHGDHDDPGD

InterPro domains:
  IPR000040 Acute myeloid leukemia 1 protein (AML1)/Runt [PR00967] (7-28)
  IPR000040 Acute myeloid leukemia 1 protein (AML1)/Runt [PR00967] (29-48)
  IPR000040 Acute myeloid leukemia 1 protein (AML1)/Runt [PR00967] (49-70)
  IPR000040 Acute myeloid leukemia 1 protein (AML1)/Runt [PR00967] (71-84)
  IPR000040 Acute myeloid leukemia 1 protein (AML1)/Runt [PTHR11950] (2-83)
  IPR008967 p53-like transcription factor, DNA-binding domain superfamily [SSF49417] (1-83)
  IPR012346 p53/RUNT-type transcription factor, DNA-binding domain superfamily [G3DSA:2.60.40.720] (1-84)
  IPR013524 Runt domain [PF00853] (1-83)
  IPR013524 Runt domain [PS51062] (1-84)

Radius of gyration: 13.23 Å; chains: 1; bounding box: 28×25×36 Å

Sequence (84 aa):
MIRTDSPYFLCSALPNHWRSNKTLPSAFKVISLGDVSDGTMVTIRAGNDENFCAELRNCTAVMRNQVAKFNDLRFVGRSGRGKA

Secondary structure (DSSP, 8-state):
-EE-SSTTEEEPPPPSS--TTPPPSS--EEEESS---TT-EEE-----SS-SS--EES-EEEEETTEEE-SS-EE-S---TT--